Protein AF-A0A699GVV8-F1 (afdb_monomer_lite)

Secondary structure (DSSP, 8-state):
-HHHHHHHHHHHHHHHHHHHHHHHHHHHH--SS--PPP-HHHHHHHHHHH---SS---HHHHHHHHHHHHHHHHHHHHHHH-

Foldseek 3Di:
DVVVVVVVVVVLVVVLVVVLVCLVVVVVPPPDDDDDDQDPSNVLVVC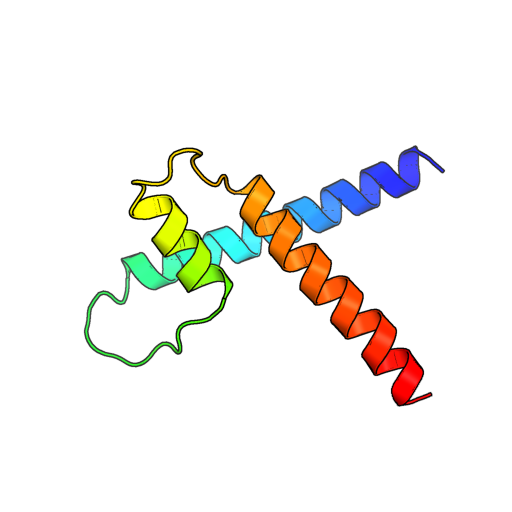QVVDPDPDHDDSVNSSVVVCVCVVVCVVVVVVVVD

Structure (mmCIF, N/CA/C/O backbone):
data_AF-A0A699GVV8-F1
#
_entry.id   AF-A0A699GVV8-F1
#
loop_
_atom_site.group_PDB
_atom_site.id
_atom_site.type_symbol
_atom_site.label_atom_id
_atom_site.label_alt_id
_atom_site.label_comp_id
_atom_site.label_asym_id
_atom_site.label_entity_id
_atom_site.label_seq_id
_atom_site.pdbx_PDB_ins_code
_atom_site.Cartn_x
_atom_site.Cartn_y
_atom_site.Cartn_z
_atom_site.occupancy
_atom_site.B_iso_or_equiv
_atom_site.auth_seq_id
_atom_site.auth_comp_id
_atom_site.auth_asym_id
_atom_site.auth_atom_id
_atom_site.pdbx_PDB_model_num
ATOM 1 N N . MET A 1 1 ? -25.736 -5.178 5.656 1.00 82.06 1 MET A N 1
ATOM 2 C CA . MET A 1 1 ? -24.260 -5.252 5.796 1.00 82.06 1 MET A CA 1
ATOM 3 C C . MET A 1 1 ? -23.508 -4.857 4.525 1.00 82.06 1 MET A C 1
ATOM 5 O O . MET A 1 1 ? -22.645 -3.995 4.619 1.00 82.06 1 MET A O 1
ATOM 9 N N . ARG A 1 2 ? -23.874 -5.370 3.338 1.00 93.12 2 ARG A N 1
ATOM 10 C CA . ARG A 1 2 ? -23.233 -5.026 2.046 1.00 93.12 2 ARG A CA 1
ATOM 11 C C . ARG A 1 2 ? -23.046 -3.522 1.794 1.00 93.12 2 ARG A C 1
ATOM 13 O O . ARG A 1 2 ? -21.974 -3.098 1.387 1.00 93.12 2 ARG A O 1
ATOM 20 N N . SER A 1 3 ? -24.062 -2.704 2.075 1.00 94.94 3 SER A N 1
ATOM 21 C CA . SER A 1 3 ? -23.987 -1.247 1.886 1.00 94.94 3 SER A CA 1
ATOM 22 C C . SER A 1 3 ? -22.961 -0.563 2.797 1.00 94.94 3 SER A C 1
ATOM 24 O O . SER A 1 3 ? -22.317 0.388 2.366 1.00 94.94 3 SER A O 1
ATOM 26 N N . LYS A 1 4 ? -22.781 -1.044 4.034 1.00 95.88 4 LYS A N 1
ATOM 27 C CA . LYS A 1 4 ? -21.768 -0.528 4.968 1.00 95.88 4 LYS A CA 1
ATOM 28 C C . LYS A 1 4 ? -20.359 -0.913 4.509 1.00 95.88 4 LYS A C 1
ATOM 30 O O . LYS A 1 4 ? -19.498 -0.046 4.445 1.00 95.88 4 LYS A O 1
ATOM 35 N N . LEU A 1 5 ? -20.164 -2.169 4.098 1.00 94.94 5 LEU A N 1
ATOM 36 C CA . LEU A 1 5 ? -18.881 -2.659 3.584 1.00 94.94 5 LEU A CA 1
ATOM 37 C C . LEU A 1 5 ? -18.444 -1.913 2.315 1.00 94.94 5 LEU A C 1
ATOM 39 O O . LEU A 1 5 ? -17.301 -1.490 2.209 1.00 94.94 5 LEU A O 1
ATOM 43 N N . LEU A 1 6 ? -19.368 -1.676 1.379 1.00 95.56 6 LEU A N 1
ATOM 44 C CA . LEU A 1 6 ? -19.080 -0.901 0.167 1.00 95.56 6 LEU A CA 1
ATOM 45 C C . LEU A 1 6 ? -18.715 0.556 0.472 1.00 95.56 6 LEU A C 1
ATOM 47 O O . LEU A 1 6 ? -17.867 1.125 -0.209 1.00 95.56 6 LEU A O 1
ATOM 51 N N . LYS A 1 7 ? -19.352 1.171 1.477 1.00 96.56 7 LYS A N 1
ATOM 52 C CA . LYS A 1 7 ? -18.985 2.519 1.928 1.00 96.56 7 LYS A CA 1
ATOM 53 C C . LYS A 1 7 ? -17.575 2.530 2.513 1.00 96.56 7 LYS A C 1
ATOM 55 O O . LYS A 1 7 ? -16.783 3.365 2.103 1.00 96.56 7 LYS A O 1
ATOM 60 N N . LEU A 1 8 ? -17.261 1.579 3.396 1.00 93.75 8 LEU A N 1
ATOM 61 C CA . LEU A 1 8 ? -15.930 1.437 3.986 1.00 93.75 8 LEU A CA 1
ATOM 62 C C . LEU A 1 8 ? -14.857 1.251 2.908 1.00 93.75 8 LEU A C 1
ATOM 64 O O . LEU A 1 8 ? -13.892 2.005 2.882 1.00 93.75 8 LEU A O 1
ATOM 68 N N . TYR A 1 9 ? -15.078 0.322 1.976 1.00 91.25 9 TYR A N 1
ATOM 69 C CA . TYR A 1 9 ? -14.176 0.082 0.850 1.00 91.25 9 TYR A CA 1
ATOM 70 C C . TYR A 1 9 ? -13.913 1.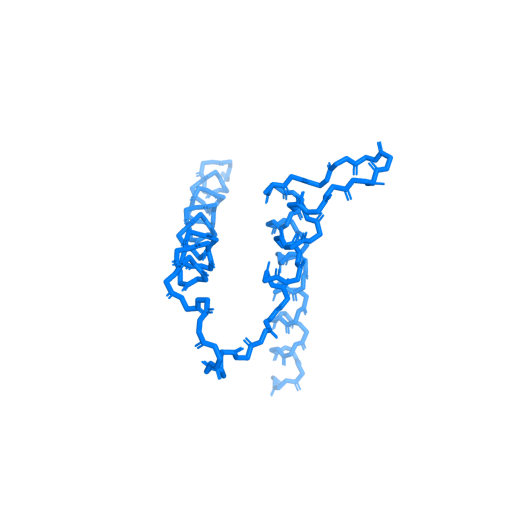356 0.037 1.00 91.25 9 TYR A C 1
ATOM 72 O O . TYR A 1 9 ? -12.769 1.662 -0.267 1.00 91.25 9 TYR A O 1
ATOM 80 N N . ARG A 1 10 ? -14.954 2.140 -0.276 1.00 95.50 10 ARG A N 1
ATOM 81 C CA . ARG A 1 10 ? -14.801 3.408 -1.013 1.00 95.50 10 ARG A CA 1
ATOM 82 C C . ARG A 1 10 ? -14.013 4.451 -0.230 1.00 95.50 10 ARG A C 1
ATOM 84 O O . ARG A 1 10 ? -13.218 5.168 -0.824 1.00 95.50 10 ARG A O 1
ATOM 91 N N . THR A 1 11 ? -14.251 4.555 1.075 1.00 95.69 11 THR A N 1
ATOM 92 C CA . THR A 1 11 ? -13.512 5.483 1.939 1.00 95.69 11 THR A CA 1
ATOM 93 C C . THR A 1 11 ? -12.035 5.115 1.973 1.00 95.69 11 THR A C 1
ATOM 95 O O . THR A 1 11 ? -11.191 5.965 1.717 1.00 95.69 11 THR A O 1
ATOM 98 N N . ILE A 1 12 ? -11.742 3.840 2.217 1.00 93.19 12 ILE A N 1
ATOM 99 C CA . ILE A 1 12 ? -10.393 3.279 2.201 1.00 93.19 12 ILE A CA 1
ATOM 100 C C . ILE A 1 12 ? -9.708 3.529 0.854 1.00 93.19 12 ILE A C 1
ATOM 102 O O . ILE A 1 12 ? -8.595 4.043 0.805 1.00 93.19 12 ILE A O 1
ATOM 106 N N . ASP A 1 13 ? -10.382 3.198 -0.250 1.00 93.56 13 ASP A N 1
ATOM 107 C CA . ASP A 1 13 ? -9.812 3.351 -1.585 1.00 93.56 13 ASP A CA 1
ATOM 108 C C . ASP A 1 13 ? -9.495 4.817 -1.893 1.00 93.56 13 ASP A C 1
ATOM 110 O O . ASP A 1 13 ? -8.443 5.114 -2.457 1.00 93.56 13 ASP A O 1
ATOM 114 N N . LYS A 1 14 ? -10.368 5.740 -1.468 1.00 96.12 14 LYS A N 1
ATOM 115 C CA . LYS A 1 14 ? -10.139 7.180 -1.590 1.00 96.12 14 LYS A CA 1
ATOM 116 C C . LYS A 1 14 ? -8.895 7.619 -0.816 1.00 96.12 14 LYS A C 1
ATOM 118 O O . LYS A 1 14 ? -8.031 8.242 -1.420 1.00 96.12 14 LYS A O 1
ATOM 123 N N . VAL A 1 15 ? -8.777 7.236 0.458 1.00 94.62 15 VAL A N 1
ATOM 124 C CA . VAL A 1 15 ? -7.599 7.549 1.287 1.00 94.62 15 VAL A CA 1
ATOM 125 C C . VAL A 1 15 ? -6.319 7.058 0.610 1.00 94.62 15 VAL A C 1
ATOM 127 O O . VAL A 1 15 ? -5.359 7.812 0.489 1.00 94.62 15 VAL A O 1
ATOM 130 N N . PHE A 1 16 ? -6.314 5.838 0.070 1.00 93.31 16 PHE A N 1
ATOM 131 C CA . PHE A 1 16 ? -5.138 5.334 -0.637 1.00 93.31 16 PHE A CA 1
ATOM 132 C C . PHE A 1 16 ? -4.840 6.024 -1.954 1.00 93.31 16 PHE A C 1
ATOM 134 O O . PHE A 1 16 ? -3.674 6.151 -2.320 1.00 93.31 16 PHE A O 1
ATOM 141 N N . ASN A 1 17 ? -5.865 6.420 -2.704 1.00 93.81 17 ASN A N 1
ATOM 142 C CA . ASN A 1 17 ? -5.647 7.193 -3.919 1.00 93.81 17 ASN A CA 1
ATOM 143 C C . ASN A 1 17 ? -4.975 8.529 -3.596 1.00 93.81 17 ASN A C 1
ATOM 145 O O . ASN A 1 17 ? -4.071 8.920 -4.332 1.00 93.81 17 ASN A O 1
ATOM 149 N N . ASP A 1 18 ? -5.387 9.176 -2.506 1.00 94.25 18 ASP A N 1
ATOM 150 C CA . ASP A 1 18 ? -4.815 10.440 -2.050 1.00 94.25 18 ASP A CA 1
ATOM 151 C C . ASP A 1 18 ? -3.353 10.238 -1.602 1.00 94.25 18 ASP A C 1
ATOM 153 O O . ASP A 1 18 ? -2.463 10.882 -2.152 1.00 94.25 18 ASP A O 1
ATOM 157 N N . ILE A 1 19 ? -3.069 9.236 -0.759 1.00 92.00 19 ILE A N 1
ATOM 158 C CA . ILE A 1 19 ? -1.695 8.884 -0.345 1.00 92.00 19 ILE A CA 1
ATOM 159 C C . ILE A 1 19 ? -0.805 8.595 -1.566 1.00 92.00 19 ILE A C 1
ATOM 161 O O . ILE A 1 19 ? 0.242 9.210 -1.753 1.00 92.00 19 ILE A O 1
ATOM 165 N N . LEU A 1 20 ? -1.224 7.696 -2.464 1.00 91.62 20 LEU A N 1
ATOM 166 C CA . LEU A 1 20 ? -0.431 7.354 -3.652 1.00 91.62 20 LEU A CA 1
ATOM 167 C C . LEU A 1 20 ? -0.227 8.542 -4.598 1.00 91.62 20 LEU A C 1
ATOM 169 O O . LEU A 1 20 ? 0.728 8.539 -5.377 1.00 91.62 20 LEU A O 1
ATOM 173 N N . LYS A 1 21 ? -1.147 9.510 -4.610 1.00 91.38 21 LYS A N 1
ATOM 174 C CA . LYS A 1 21 ? -1.001 10.738 -5.390 1.00 91.38 21 LYS A CA 1
ATOM 175 C C . LYS A 1 21 ? 0.083 11.622 -4.782 1.00 91.38 21 LYS A C 1
ATOM 177 O O . LYS A 1 21 ? 0.919 12.107 -5.541 1.00 91.38 21 LYS A O 1
ATOM 182 N N . ASP A 1 22 ? 0.106 11.761 -3.463 1.00 88.62 22 ASP A N 1
ATOM 183 C CA . ASP A 1 22 ? 1.111 12.552 -2.754 1.00 88.62 22 ASP A CA 1
ATOM 184 C C . ASP A 1 22 ? 2.519 11.979 -2.981 1.00 88.62 22 ASP A C 1
ATOM 186 O O . ASP A 1 22 ? 3.394 12.701 -3.458 1.00 88.62 22 ASP A O 1
ATOM 190 N N . HIS A 1 23 ? 2.710 10.661 -2.834 1.00 85.94 23 HIS A N 1
ATOM 191 C CA . HIS A 1 23 ? 3.998 10.002 -3.130 1.00 85.94 23 HIS A CA 1
ATOM 192 C C . HIS A 1 23 ? 4.461 10.189 -4.584 1.00 85.94 23 HIS A C 1
ATOM 194 O O . HIS A 1 23 ? 5.648 10.367 -4.865 1.00 85.94 23 HIS A O 1
ATOM 200 N N . LYS A 1 24 ? 3.528 10.191 -5.545 1.00 83.25 24 LYS A N 1
ATOM 201 C CA . LYS A 1 24 ? 3.859 10.446 -6.958 1.00 83.25 24 LYS A CA 1
ATOM 202 C C . LYS A 1 24 ? 4.211 11.906 -7.224 1.00 83.25 24 LYS A C 1
ATOM 204 O O . LYS A 1 24 ? 5.059 12.161 -8.073 1.00 83.25 24 LYS A O 1
ATOM 209 N N . GLN A 1 25 ? 3.545 12.847 -6.558 1.00 77.00 25 GLN A N 1
ATOM 210 C CA . GLN A 1 25 ? 3.701 14.277 -6.810 1.00 77.00 25 GLN A CA 1
ATOM 211 C C . GLN A 1 25 ? 4.938 14.852 -6.112 1.00 77.00 25 GLN A C 1
ATOM 213 O O . GLN A 1 25 ? 5.675 15.610 -6.742 1.00 77.00 25 GLN A O 1
ATOM 218 N N . CYS A 1 26 ? 5.204 14.461 -4.862 1.00 63.78 26 CYS A N 1
ATOM 219 C CA . CYS A 1 26 ? 6.355 14.934 -4.087 1.00 63.78 26 CYS A CA 1
ATOM 220 C C . CYS A 1 26 ? 7.690 14.572 -4.762 1.00 63.78 26 CYS A C 1
ATOM 222 O O . CYS A 1 26 ? 8.579 15.413 -4.876 1.00 63.78 26 CYS A O 1
ATOM 224 N N . ARG A 1 27 ? 7.802 13.374 -5.352 1.00 62.69 27 ARG A N 1
ATOM 225 C CA . ARG A 1 27 ? 9.033 12.922 -6.032 1.00 62.69 27 ARG A CA 1
ATOM 226 C C . ARG A 1 27 ? 9.266 13.502 -7.434 1.00 62.69 27 ARG A C 1
ATOM 228 O O . ARG A 1 27 ? 10.381 13.414 -7.944 1.00 62.69 27 ARG A O 1
ATOM 235 N N . ILE A 1 28 ? 8.254 14.082 -8.091 1.00 57.59 28 ILE A N 1
ATOM 236 C CA . ILE A 1 28 ? 8.464 14.806 -9.366 1.00 57.59 28 ILE A CA 1
ATOM 237 C C . ILE A 1 28 ? 9.200 16.129 -9.111 1.00 57.59 28 ILE A C 1
ATOM 239 O O . ILE A 1 28 ? 9.946 16.584 -9.978 1.00 57.59 28 ILE A O 1
ATOM 243 N N . ILE A 1 29 ? 9.002 16.718 -7.930 1.00 54.69 29 ILE A N 1
ATOM 244 C CA . ILE A 1 29 ? 9.518 18.036 -7.554 1.00 54.69 29 ILE A CA 1
ATOM 245 C C . ILE A 1 29 ? 10.937 17.921 -6.957 1.00 54.69 29 ILE A C 1
ATOM 247 O O . ILE A 1 29 ? 11.795 18.727 -7.304 1.00 54.69 29 ILE A O 1
ATOM 251 N N . ASP A 1 30 ? 11.231 16.858 -6.196 1.00 54.75 30 ASP A N 1
ATOM 252 C CA . ASP A 1 30 ? 12.493 16.6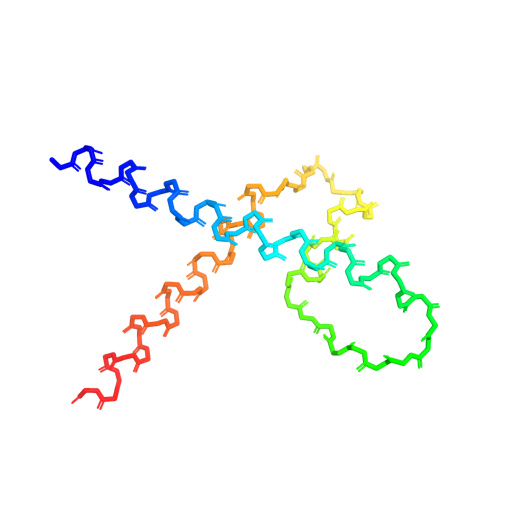88 -5.447 1.00 54.75 30 ASP A CA 1
ATOM 253 C C . ASP A 1 30 ? 13.572 15.835 -6.148 1.00 54.75 30 ASP A C 1
ATOM 255 O O . ASP A 1 30 ? 14.341 15.113 -5.516 1.00 54.75 30 ASP A O 1
ATOM 259 N N . LYS A 1 31 ? 13.737 15.951 -7.474 1.00 54.47 31 LYS A N 1
ATOM 260 C CA . LYS A 1 31 ? 14.896 15.344 -8.179 1.00 54.47 31 LYS A CA 1
ATOM 261 C C . LYS A 1 31 ? 16.256 15.996 -7.843 1.00 54.47 31 LYS A C 1
ATOM 263 O O . LYS A 1 31 ? 17.231 15.766 -8.558 1.00 54.47 31 LYS A O 1
ATOM 268 N N . GLY A 1 32 ? 16.327 16.812 -6.793 1.00 47.28 32 GLY A N 1
ATOM 269 C CA . GLY A 1 32 ? 17.543 17.437 -6.286 1.00 47.28 32 GLY A CA 1
ATOM 270 C C . GLY A 1 32 ? 17.846 16.970 -4.866 1.00 47.28 32 GLY A C 1
ATOM 271 O O . GLY A 1 32 ? 17.254 17.485 -3.933 1.00 47.28 32 GLY A O 1
ATOM 272 N N . ASP A 1 33 ? 18.749 15.995 -4.746 1.00 53.19 33 ASP A N 1
ATOM 273 C CA . ASP A 1 33 ? 19.753 15.769 -3.682 1.00 53.19 33 ASP A CA 1
ATOM 274 C C . ASP A 1 33 ? 19.412 15.978 -2.180 1.00 53.19 33 ASP A C 1
ATOM 276 O O . ASP A 1 33 ? 20.306 15.971 -1.335 1.00 53.19 33 ASP A O 1
ATOM 280 N N . HIS A 1 34 ? 18.148 16.126 -1.780 1.00 50.59 34 HIS A N 1
ATOM 281 C CA . HIS A 1 34 ? 17.785 16.409 -0.388 1.00 50.59 34 HIS A CA 1
ATOM 282 C C . HIS A 1 34 ? 16.707 15.462 0.153 1.00 50.59 34 HIS A C 1
ATOM 284 O O . HIS A 1 34 ? 15.530 15.789 0.226 1.00 50.59 34 HIS A O 1
ATOM 290 N N . GLY A 1 35 ? 17.156 14.292 0.614 1.00 55.88 35 GLY A N 1
ATOM 291 C CA . GLY A 1 35 ? 16.805 13.800 1.953 1.00 55.88 35 GLY A CA 1
ATOM 292 C C . GLY A 1 35 ? 15.343 13.496 2.296 1.00 55.88 35 GLY A C 1
ATOM 293 O O . GLY A 1 35 ? 15.021 13.530 3.481 1.00 55.88 35 GLY A O 1
ATOM 294 N N . GLN A 1 36 ? 14.463 13.179 1.343 1.00 62.03 36 GLN A N 1
ATOM 295 C CA . GLN A 1 36 ? 13.222 12.480 1.702 1.00 62.03 36 GLN A CA 1
ATOM 296 C C . GLN A 1 36 ? 13.537 11.004 1.964 1.00 62.03 36 GLN A C 1
ATOM 298 O O . GLN A 1 36 ? 14.093 10.321 1.101 1.00 62.03 36 GLN A O 1
ATOM 303 N N . GLU A 1 37 ? 13.226 10.534 3.173 1.00 72.81 37 GLU A N 1
ATOM 304 C CA . GLU A 1 37 ? 13.372 9.130 3.554 1.00 72.81 37 GLU A CA 1
ATOM 305 C C . GLU A 1 37 ? 12.461 8.278 2.663 1.00 72.81 37 GLU A C 1
ATOM 307 O O . GLU A 1 37 ? 11.255 8.508 2.587 1.00 72.81 37 GLU A O 1
ATOM 312 N N . GLU A 1 38 ? 13.057 7.346 1.920 1.00 81.56 38 GLU A N 1
ATOM 313 C CA . GLU A 1 38 ? 12.310 6.435 1.061 1.00 81.56 38 GLU A CA 1
ATOM 314 C C . GLU A 1 38 ? 11.505 5.453 1.912 1.00 81.56 38 GLU A C 1
ATOM 316 O O . GLU A 1 38 ? 12.067 4.754 2.755 1.00 81.56 38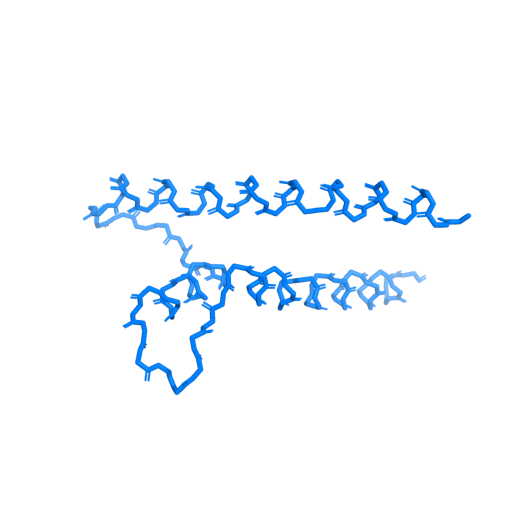 GLU A O 1
ATOM 321 N N . ASP A 1 39 ? 10.201 5.364 1.648 1.00 88.31 39 ASP A N 1
ATOM 322 C CA . ASP A 1 39 ? 9.322 4.424 2.336 1.00 88.31 39 ASP A CA 1
ATOM 323 C C . ASP A 1 39 ? 8.885 3.226 1.470 1.00 88.31 39 ASP A C 1
ATOM 325 O O . ASP A 1 39 ? 9.298 3.025 0.325 1.00 88.31 39 ASP A O 1
ATOM 329 N N . LEU A 1 40 ? 8.033 2.368 2.035 1.00 91.25 40 LEU A N 1
ATOM 330 C CA . LEU A 1 40 ? 7.529 1.183 1.342 1.00 91.25 40 LEU A CA 1
ATOM 331 C C . LEU A 1 40 ? 6.750 1.524 0.059 1.00 91.25 40 LEU A C 1
ATOM 333 O O . LEU A 1 40 ? 6.877 0.818 -0.946 1.00 91.25 40 LEU A O 1
ATOM 337 N N . LEU A 1 41 ? 5.911 2.564 0.083 1.00 92.12 41 LEU A N 1
ATOM 338 C CA . LEU A 1 41 ? 5.075 2.931 -1.063 1.00 92.12 41 LEU A CA 1
ATOM 339 C C . LEU 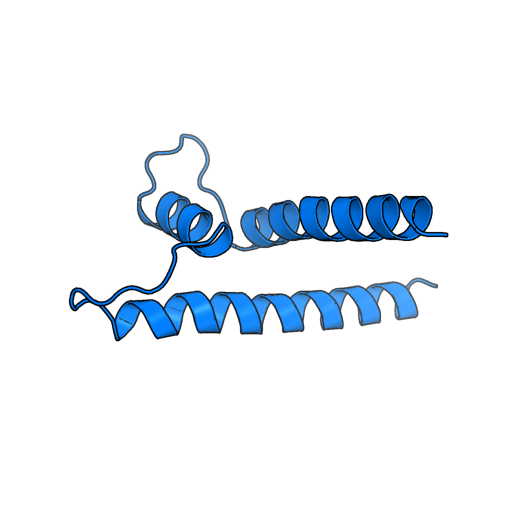A 1 41 ? 5.934 3.449 -2.207 1.00 92.12 41 LEU A C 1
ATOM 341 O O . LEU A 1 41 ? 5.688 3.124 -3.371 1.00 92.12 41 LEU A O 1
ATOM 345 N N . ASP A 1 42 ? 6.971 4.189 -1.861 1.00 89.38 42 ASP A N 1
ATOM 346 C CA . ASP A 1 42 ? 7.982 4.672 -2.775 1.00 89.38 42 ASP A CA 1
ATOM 347 C C . ASP A 1 42 ? 8.717 3.538 -3.505 1.00 89.38 42 ASP A C 1
ATOM 349 O O . ASP A 1 42 ? 8.802 3.548 -4.740 1.00 89.38 42 ASP A O 1
ATOM 353 N N . VAL A 1 43 ? 9.185 2.524 -2.769 1.00 91.19 43 VAL A N 1
ATOM 354 C CA . VAL A 1 43 ? 9.848 1.344 -3.348 1.00 91.19 43 VAL A CA 1
ATOM 355 C C . VAL A 1 43 ? 8.892 0.589 -4.269 1.00 91.19 43 VAL A C 1
ATOM 357 O O . VAL A 1 43 ? 9.239 0.269 -5.409 1.00 91.19 43 VAL A O 1
ATOM 360 N N . LEU A 1 44 ? 7.656 0.339 -3.828 1.00 93.44 44 LEU A N 1
ATOM 361 C CA . LEU A 1 44 ? 6.656 -0.375 -4.626 1.00 93.44 44 LEU A CA 1
ATOM 362 C C . LEU A 1 44 ? 6.276 0.390 -5.904 1.00 93.44 44 LEU A C 1
ATOM 364 O O . LEU A 1 44 ? 6.115 -0.210 -6.971 1.00 93.44 44 LEU A O 1
ATOM 368 N N . LEU A 1 45 ? 6.173 1.720 -5.835 1.00 92.56 45 LEU A N 1
ATOM 369 C CA . LEU A 1 45 ? 5.969 2.568 -7.009 1.00 92.56 45 LEU A CA 1
ATOM 370 C C . LEU A 1 45 ? 7.177 2.522 -7.951 1.00 92.56 45 LEU A C 1
ATOM 372 O O . LEU A 1 45 ? 6.996 2.477 -9.169 1.00 92.56 45 LEU A O 1
ATOM 376 N N . GLN A 1 46 ? 8.399 2.488 -7.418 1.00 90.25 46 GLN A N 1
ATOM 377 C CA . GLN A 1 46 ? 9.607 2.354 -8.224 1.00 90.25 46 GLN A CA 1
ATOM 378 C C . GLN A 1 46 ? 9.656 1.000 -8.944 1.00 90.25 46 GLN A C 1
ATOM 380 O O . GLN A 1 46 ? 9.929 0.974 -10.142 1.00 90.25 46 GLN A O 1
ATOM 385 N N . VAL A 1 47 ? 9.339 -0.105 -8.259 1.00 92.12 47 VAL A N 1
ATOM 386 C CA . VAL A 1 47 ? 9.239 -1.449 -8.861 1.00 92.12 47 VAL A CA 1
ATOM 387 C C . VAL A 1 47 ? 8.205 -1.454 -9.984 1.00 92.12 47 VAL A C 1
ATOM 389 O O . VAL A 1 47 ? 8.481 -1.934 -11.084 1.00 92.12 47 VAL A O 1
ATOM 392 N N . LYS A 1 48 ? 7.041 -0.840 -9.751 1.00 92.19 48 LYS A N 1
ATOM 393 C CA . LYS A 1 48 ? 5.996 -0.707 -10.767 1.00 92.19 48 LYS A CA 1
ATOM 394 C C . LYS A 1 48 ? 6.502 0.044 -12.000 1.00 92.19 48 LYS A C 1
ATOM 396 O O . LYS A 1 48 ? 6.226 -0.370 -13.122 1.00 92.19 48 LYS A O 1
ATOM 401 N N . ASN A 1 49 ? 7.194 1.162 -11.789 1.00 90.62 49 ASN A N 1
ATOM 402 C CA . ASN A 1 49 ? 7.633 2.052 -12.862 1.00 90.62 49 ASN A CA 1
ATOM 403 C C . ASN A 1 49 ? 8.852 1.508 -13.626 1.00 90.62 49 ASN A C 1
ATOM 405 O O . ASN A 1 49 ? 8.951 1.738 -14.827 1.00 90.62 49 ASN A O 1
ATOM 409 N N . LYS A 1 50 ? 9.763 0.791 -12.951 1.00 90.88 50 LYS A N 1
ATOM 410 C CA . LYS A 1 50 ? 10.907 0.105 -13.579 1.00 90.88 50 LYS A CA 1
ATOM 411 C C . LYS A 1 50 ? 10.446 -1.003 -14.530 1.00 90.88 50 LYS A C 1
ATOM 413 O O . LYS A 1 50 ? 11.096 -1.235 -15.545 1.00 90.88 50 LYS A O 1
ATOM 418 N N . GLY A 1 51 ? 9.323 -1.656 -14.224 1.00 87.75 51 GLY A N 1
ATOM 419 C CA . GLY A 1 51 ? 8.819 -2.777 -15.013 1.00 87.75 51 GLY A CA 1
ATOM 420 C C . GLY A 1 51 ? 9.757 -3.988 -14.956 1.00 87.75 51 GLY A C 1
ATOM 421 O O . GLY A 1 51 ? 10.477 -4.177 -13.979 1.00 87.75 51 GLY A O 1
ATOM 422 N N . GLY A 1 52 ? 9.729 -4.832 -15.991 1.00 90.44 52 GLY A N 1
ATOM 423 C CA . GLY A 1 52 ? 10.629 -5.992 -16.115 1.00 90.44 52 GLY A CA 1
ATOM 424 C C . GLY A 1 52 ? 10.219 -7.237 -15.321 1.00 90.44 52 GLY A C 1
ATOM 425 O O . GLY A 1 52 ? 10.892 -8.259 -15.407 1.00 90.44 52 GLY A O 1
ATOM 426 N N . LEU A 1 53 ? 9.109 -7.177 -14.583 1.00 91.31 53 LEU A N 1
ATOM 427 C CA . LEU A 1 53 ? 8.478 -8.356 -13.993 1.00 91.31 53 LEU A CA 1
ATOM 428 C C . LEU A 1 53 ? 7.708 -9.130 -15.068 1.00 91.31 53 LEU A C 1
ATOM 430 O O . LEU A 1 53 ? 7.044 -8.517 -15.904 1.00 91.31 53 LEU A O 1
ATOM 434 N N . GLU A 1 54 ? 7.734 -10.464 -14.990 1.00 94.50 54 GLU A N 1
ATOM 435 C CA . GLU A 1 54 ? 6.883 -11.344 -15.811 1.00 94.50 54 GLU A CA 1
ATOM 436 C C . GLU A 1 54 ? 5.401 -10.951 -15.687 1.00 94.50 54 GLU A C 1
ATOM 438 O O . GLU A 1 54 ? 4.665 -10.928 -16.673 1.00 94.50 54 GLU A O 1
ATOM 443 N N . PHE A 1 55 ? 5.000 -10.527 -14.482 1.00 91.75 55 PHE A N 1
ATOM 444 C CA . PHE A 1 55 ? 3.681 -9.979 -14.188 1.00 91.75 55 PHE A CA 1
ATOM 445 C C . PHE A 1 55 ? 3.804 -8.548 -13.643 1.00 91.75 55 PHE A C 1
ATOM 447 O O . PHE A 1 55 ? 4.323 -8.352 -12.539 1.00 91.75 55 PHE A O 1
ATOM 454 N N . PRO A 1 56 ? 3.325 -7.529 -14.378 1.00 92.81 56 PRO A N 1
ATOM 455 C CA . PRO A 1 56 ? 3.373 -6.148 -13.917 1.00 92.81 56 PRO A CA 1
ATOM 456 C C . PRO A 1 56 ? 2.534 -5.930 -12.657 1.00 92.81 56 PRO A C 1
ATOM 458 O O . PRO A 1 56 ? 1.359 -6.298 -12.603 1.00 92.81 56 PRO A O 1
ATOM 461 N N . ILE A 1 57 ? 3.105 -5.249 -11.664 1.00 94.19 57 ILE A N 1
ATOM 462 C CA . ILE A 1 57 ? 2.350 -4.833 -10.481 1.00 94.19 57 ILE A CA 1
ATOM 463 C C . ILE A 1 57 ? 1.499 -3.592 -10.779 1.00 94.19 57 ILE A C 1
ATOM 465 O O . ILE A 1 57 ? 1.910 -2.652 -11.461 1.00 94.19 57 ILE A O 1
ATOM 469 N N . THR A 1 58 ? 0.280 -3.570 -10.251 1.00 94.75 58 THR A N 1
ATOM 470 C CA . THR A 1 58 ? -0.685 -2.478 -10.437 1.00 94.75 58 THR A CA 1
ATOM 471 C C . THR A 1 58 ? -0.832 -1.642 -9.166 1.00 94.75 58 THR A C 1
ATOM 473 O O . THR A 1 58 ? -0.445 -2.066 -8.080 1.00 94.75 58 THR A O 1
ATOM 476 N N . ASN A 1 59 ? -1.471 -0.467 -9.259 1.00 94.06 59 ASN A N 1
ATOM 477 C CA . ASN A 1 59 ? -1.813 0.306 -8.054 1.00 94.06 59 ASN A CA 1
ATOM 478 C C . ASN A 1 59 ? -2.694 -0.507 -7.089 1.00 94.06 59 ASN A C 1
ATOM 480 O O . ASN A 1 59 ? -2.601 -0.309 -5.886 1.00 94.06 59 ASN A O 1
ATOM 484 N N . ASN A 1 60 ? -3.532 -1.415 -7.600 1.00 94.56 60 ASN A N 1
ATOM 485 C CA . ASN A 1 60 ? -4.378 -2.257 -6.756 1.00 94.56 60 ASN A CA 1
ATOM 486 C C . ASN A 1 60 ? -3.548 -3.283 -5.980 1.00 94.56 60 ASN A C 1
ATOM 488 O O . ASN A 1 60 ? -3.844 -3.527 -4.817 1.00 94.56 60 ASN A O 1
ATOM 492 N N . ASN A 1 61 ? -2.485 -3.829 -6.584 1.00 95.50 61 ASN A N 1
ATOM 493 C CA . ASN A 1 61 ? -1.549 -4.695 -5.865 1.00 95.50 61 ASN A CA 1
ATOM 494 C C . ASN A 1 61 ? -0.830 -3.921 -4.754 1.00 95.50 61 ASN A C 1
ATOM 496 O O . ASN A 1 61 ? -0.763 -4.404 -3.633 1.00 95.50 61 ASN A O 1
ATOM 500 N N . ILE A 1 62 ? -0.370 -2.697 -5.038 1.00 95.56 62 ILE A N 1
ATOM 501 C CA . ILE A 1 62 ? 0.285 -1.831 -4.041 1.00 95.56 62 ILE A CA 1
ATOM 502 C C . ILE A 1 62 ? -0.665 -1.525 -2.872 1.00 95.56 62 ILE A C 1
ATOM 504 O O . ILE A 1 62 ? -0.284 -1.681 -1.716 1.00 95.56 62 ILE A O 1
ATOM 508 N N . LYS A 1 63 ? -1.921 -1.152 -3.160 1.00 94.88 63 LYS A N 1
ATOM 509 C CA . LYS A 1 63 ? -2.949 -0.915 -2.132 1.00 94.88 63 LYS A CA 1
ATOM 510 C C . LYS A 1 63 ? -3.237 -2.156 -1.289 1.00 94.88 63 LYS A C 1
ATOM 512 O O . LYS A 1 63 ? -3.432 -2.026 -0.087 1.00 94.88 63 LYS A O 1
ATOM 517 N N . ALA A 1 64 ? -3.284 -3.334 -1.913 1.00 94.88 64 ALA A N 1
ATOM 518 C CA . ALA A 1 64 ? -3.515 -4.592 -1.209 1.00 94.88 64 ALA A CA 1
ATOM 519 C C . ALA A 1 64 ? -2.359 -4.914 -0.249 1.00 94.88 64 ALA A C 1
ATOM 521 O O . ALA A 1 64 ? -2.608 -5.134 0.929 1.00 94.88 64 ALA A O 1
ATOM 522 N N . ILE A 1 65 ? -1.109 -4.826 -0.721 1.00 94.75 65 ILE A N 1
ATOM 523 C CA . ILE A 1 65 ? 0.090 -5.057 0.105 1.00 94.75 65 ILE A CA 1
ATOM 524 C C . ILE A 1 65 ? 0.119 -4.106 1.304 1.00 94.75 65 ILE A C 1
ATOM 526 O O . ILE A 1 65 ? 0.339 -4.539 2.432 1.00 94.75 65 ILE A O 1
ATOM 530 N N . PHE A 1 66 ? -0.126 -2.813 1.072 1.00 92.56 66 PHE A N 1
ATOM 531 C CA . PHE A 1 66 ? -0.183 -1.844 2.162 1.00 92.56 66 PHE A CA 1
ATOM 532 C C . PHE A 1 66 ? -1.278 -2.207 3.169 1.00 92.56 66 PHE A C 1
ATOM 534 O O . PHE A 1 66 ? -1.046 -2.133 4.372 1.00 92.56 66 PHE A O 1
ATOM 541 N N . MET A 1 67 ? -2.461 -2.608 2.694 1.00 92.88 67 MET A N 1
ATOM 542 C CA . MET A 1 67 ? -3.566 -2.961 3.580 1.00 92.88 67 MET A CA 1
ATOM 543 C C . MET A 1 67 ? -3.290 -4.179 4.445 1.00 92.88 67 MET A C 1
ATOM 545 O O . MET A 1 67 ? -3.622 -4.147 5.628 1.00 92.88 67 MET A O 1
ATOM 549 N N . ASP A 1 68 ? -2.667 -5.213 3.887 1.00 94.50 68 ASP A N 1
ATOM 550 C CA . ASP A 1 68 ? -2.316 -6.415 4.643 1.00 94.50 68 ASP A CA 1
ATOM 551 C C . ASP A 1 68 ? -1.355 -6.076 5.793 1.00 94.50 68 ASP A C 1
ATOM 553 O O . ASP A 1 68 ? -1.556 -6.512 6.928 1.00 94.50 68 ASP A O 1
ATOM 557 N N . ILE A 1 69 ? -0.354 -5.230 5.524 1.00 94.25 69 ILE A N 1
ATOM 558 C CA . ILE A 1 69 ? 0.607 -4.772 6.536 1.00 94.25 69 ILE A CA 1
ATOM 559 C C . ILE A 1 69 ? -0.077 -3.869 7.568 1.00 94.25 69 ILE A C 1
ATOM 561 O O . ILE A 1 69 ? 0.100 -4.062 8.770 1.00 94.25 69 ILE A O 1
ATOM 565 N N . PHE A 1 70 ? -0.868 -2.893 7.118 1.00 91.69 70 PHE A N 1
ATOM 566 C CA . PHE A 1 70 ? -1.515 -1.918 7.993 1.00 91.69 70 PHE A CA 1
ATOM 567 C C . PHE A 1 70 ? -2.529 -2.573 8.938 1.00 91.69 70 PHE A C 1
ATOM 569 O O . PHE A 1 70 ? -2.509 -2.303 10.140 1.00 91.69 70 PHE A O 1
ATOM 576 N N . ALA A 1 71 ? -3.388 -3.455 8.419 1.00 92.25 71 ALA A N 1
ATOM 577 C CA . ALA A 1 71 ? -4.365 -4.185 9.222 1.00 92.25 71 ALA A CA 1
ATOM 578 C C . ALA A 1 71 ? -3.673 -5.150 10.193 1.00 92.25 71 ALA A C 1
ATOM 580 O O . ALA A 1 71 ? -3.958 -5.125 11.389 1.00 92.25 71 ALA A O 1
ATOM 581 N N . GLY A 1 72 ? -2.707 -5.935 9.699 1.00 94.44 72 GLY A N 1
ATOM 582 C CA . GLY A 1 72 ? -1.959 -6.883 10.521 1.00 94.44 72 GLY A CA 1
ATOM 583 C C . GLY A 1 72 ? -1.209 -6.205 11.666 1.00 94.44 72 GLY A C 1
ATOM 584 O O . GLY A 1 72 ? -1.295 -6.651 12.808 1.00 94.44 72 GLY A O 1
ATOM 585 N N . GLY A 1 73 ? -0.520 -5.097 11.384 1.00 94.00 73 GLY A N 1
ATOM 586 C CA . GLY A 1 73 ? 0.196 -4.323 12.395 1.00 94.00 73 GLY A CA 1
ATOM 587 C C . GLY A 1 73 ? -0.733 -3.656 13.409 1.00 94.00 73 GLY A C 1
ATOM 588 O O . GLY A 1 73 ? -0.441 -3.682 14.603 1.00 94.00 73 GLY A O 1
ATOM 589 N N . THR A 1 74 ? -1.861 -3.098 12.958 1.00 94.19 74 THR A N 1
ATOM 590 C CA . THR A 1 74 ? -2.810 -2.408 13.846 1.00 94.19 74 THR A CA 1
ATOM 591 C C . THR A 1 74 ? -3.472 -3.383 14.818 1.00 94.19 74 THR A C 1
ATOM 593 O O . THR A 1 74 ? -3.423 -3.158 16.027 1.00 94.19 74 THR A O 1
ATOM 596 N N . ASP A 1 75 ? -4.031 -4.485 14.311 1.00 94.69 75 ASP A N 1
ATOM 597 C CA . ASP A 1 75 ? -4.765 -5.449 15.136 1.00 94.69 75 ASP A CA 1
ATOM 598 C C . ASP A 1 75 ? -3.838 -6.145 16.146 1.00 94.69 75 ASP A C 1
ATOM 600 O O . ASP A 1 75 ? -4.155 -6.237 17.332 1.00 94.69 75 ASP A O 1
ATOM 604 N N . THR A 1 76 ? -2.659 -6.604 15.706 1.00 95.56 76 THR A N 1
ATOM 605 C CA . THR A 1 76 ? -1.714 -7.310 16.590 1.00 95.56 76 THR A CA 1
ATOM 606 C C . THR A 1 76 ? -1.086 -6.396 17.642 1.00 95.56 76 THR A C 1
ATOM 608 O O . THR A 1 76 ? -1.003 -6.786 18.809 1.00 95.56 76 THR A O 1
ATOM 611 N N . SER A 1 77 ? -0.679 -5.176 17.271 1.00 96.81 77 SER A N 1
ATOM 612 C CA . SER A 1 77 ? -0.062 -4.239 18.221 1.00 96.81 77 SER A CA 1
ATOM 613 C C . SER A 1 77 ? -1.068 -3.741 19.253 1.00 96.81 7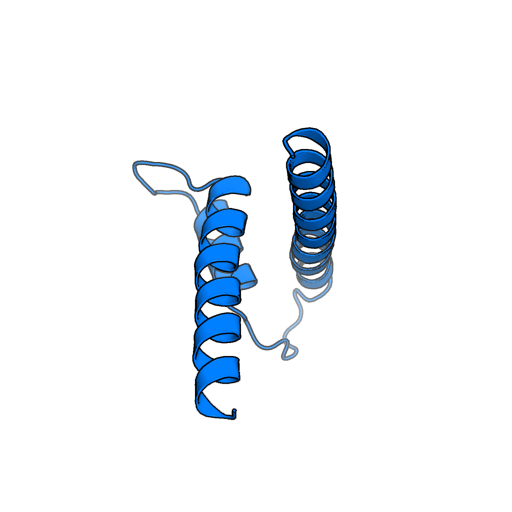7 SER A C 1
ATOM 615 O O . SER A 1 77 ? -0.729 -3.668 20.432 1.00 96.81 77 SER A O 1
ATOM 617 N N . SER A 1 78 ? -2.307 -3.443 18.837 1.00 95.62 78 SER A N 1
ATOM 618 C CA . SER A 1 78 ? -3.368 -3.019 19.760 1.00 95.62 78 SER A CA 1
ATOM 619 C C . SER A 1 78 ? -3.634 -4.091 20.817 1.00 95.62 78 SER A C 1
ATOM 621 O O . SER A 1 78 ? -3.612 -3.788 22.004 1.00 95.62 78 SER A O 1
ATOM 623 N N . ASN A 1 79 ? -3.782 -5.350 20.394 1.00 96.00 79 ASN A N 1
ATOM 624 C CA . ASN A 1 79 ? -4.014 -6.479 21.302 1.00 96.00 79 ASN A CA 1
ATOM 625 C C . ASN A 1 79 ? -2.826 -6.791 22.223 1.00 96.00 79 ASN A C 1
ATOM 627 O O . ASN A 1 79 ? -2.987 -7.514 23.196 1.00 96.00 79 ASN A O 1
ATOM 631 N N . THR A 1 80 ? -1.620 -6.327 21.887 1.00 96.25 80 THR A N 1
ATOM 632 C CA . THR A 1 80 ? -0.429 -6.543 22.723 1.00 96.25 80 THR A CA 1
ATOM 633 C C . THR A 1 80 ? -0.342 -5.526 23.864 1.00 96.25 80 THR A C 1
ATOM 635 O O . THR A 1 80 ? 0.274 -5.813 24.888 1.00 96.25 80 THR A O 1
ATOM 638 N N . ILE A 1 81 ? -0.892 -4.323 23.668 1.00 94.38 81 ILE A N 1
ATOM 639 C CA . ILE A 1 81 ? -0.865 -3.233 24.656 1.00 94.38 81 ILE A CA 1
ATOM 640 C C . ILE A 1 81 ? -2.068 -3.299 25.609 1.00 94.38 81 ILE A C 1
ATOM 642 O O . ILE A 1 81 ? -1.958 -2.813 26.735 1.00 94.38 81 ILE A O 1
ATOM 646 N N . GLU A 1 82 ? -3.194 -3.859 25.157 1.00 74.94 82 GLU A N 1
ATOM 647 C CA . GLU A 1 82 ? -4.365 -4.155 26.000 1.00 74.94 82 GLU A CA 1
ATOM 648 C C . GLU A 1 82 ? -4.043 -5.173 27.108 1.00 74.94 82 GLU A C 1
ATOM 650 O O . GLU A 1 82 ? -4.438 -4.901 28.267 1.00 74.94 82 GLU A O 1
#

Organism: Tanacetum cinerariifolium (NCBI:txid118510)

Sequence (82 aa):
MRSKLLKLYRTIDKVFNDILKDHKQCRIIDKGDHGQEEDLLDVLLQVKNKGGLEFPITNNNIKAIFMDIFAGGTDTSSNTIE

pLDDT: mean 87.2, std 13.14, range [47.28, 96.81]

Radius of gyration: 15.7 Å; chains: 1; bounding box: 44×29×42 Å

InterPro domains:
  IPR001128 Cytochrome P450 [PF00067] (7-82)
  IPR036396 Cytochrome P450 superfamily [G3DSA:1.10.630.10] (1-82)
  IPR036396 Cytochrome P450 superfamily [SSF48264] (3-81)
  IPR052306 Cytochrome P450 71D [PTHR47953] (1-82)